Protein AF-A0A3D5MNC6-F1 (afdb_monomer_lite)

Sequence (72 aa):
MLLGLLAPTAGTVEILGGPVNPERLAQVGYVSEERGMYGYMTVEEMIGFTRRLYPTWDDRAVKDYLDLFRLP

pLDDT: mean 91.31, std 6.52, range [61.78, 98.0]

Secondary structure (DSSP, 8-state):
-TTSSS--SSS--EETTEE--HHHHTT-----SS----TTS-HHHHHHHHHTT-TT--HHHHHHHHHHHT--

Structure (m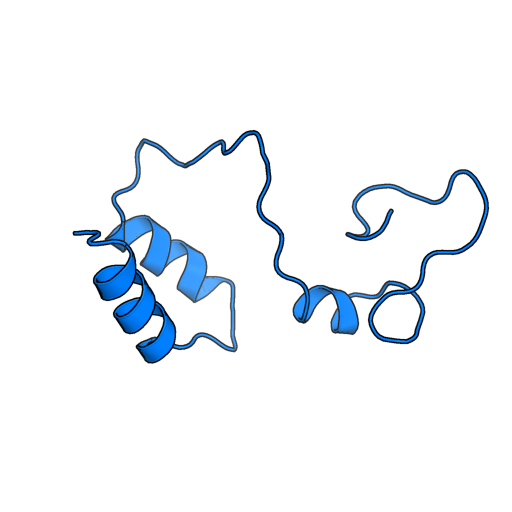mCIF, N/CA/C/O backbone):
data_AF-A0A3D5MNC6-F1
#
_entry.id   AF-A0A3D5MNC6-F1
#
loop_
_atom_site.group_PDB
_atom_site.id
_atom_site.type_symbol
_atom_site.label_atom_id
_atom_site.label_alt_id
_atom_site.label_comp_id
_atom_site.label_asym_id
_atom_site.label_entity_id
_atom_site.label_seq_id
_atom_site.pdbx_PDB_ins_code
_atom_site.Cartn_x
_atom_site.Cartn_y
_atom_site.Cartn_z
_atom_site.occupancy
_atom_site.B_iso_or_equiv
_atom_site.auth_seq_id
_atom_site.auth_comp_id
_atom_site.auth_asym_id
_atom_site.auth_atom_id
_atom_site.pdbx_PDB_model_num
ATOM 1 N N . MET A 1 1 ? -4.796 5.818 12.960 1.00 78.94 1 MET A N 1
ATOM 2 C CA . MET A 1 1 ? -6.079 5.268 13.439 1.00 78.94 1 MET A CA 1
ATOM 3 C C . MET A 1 1 ? -6.595 4.201 12.481 1.00 78.94 1 MET A C 1
ATOM 5 O O . MET A 1 1 ? -6.481 3.041 12.836 1.00 78.94 1 MET A O 1
ATOM 9 N N . LEU A 1 2 ? -7.021 4.533 11.251 1.00 87.88 2 LEU A N 1
ATOM 10 C CA . LEU A 1 2 ? -7.491 3.526 10.270 1.00 87.88 2 LEU A CA 1
ATOM 11 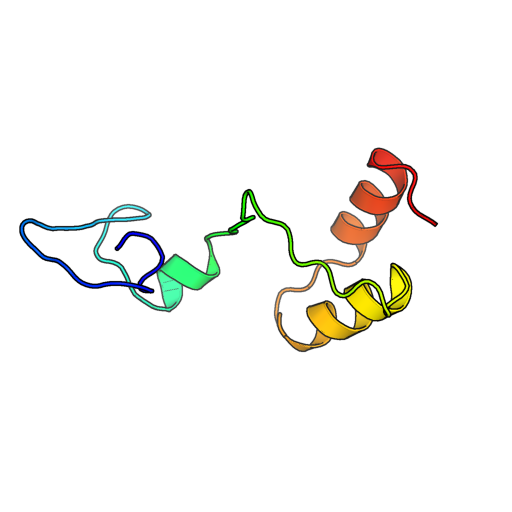C C . LEU A 1 2 ? -6.406 2.542 9.806 1.00 87.88 2 LEU A C 1
ATOM 13 O O . LEU A 1 2 ? -6.645 1.345 9.752 1.00 87.88 2 LEU A O 1
ATOM 17 N N . LEU A 1 3 ? -5.195 3.039 9.541 1.00 88.75 3 LEU A N 1
ATOM 18 C CA . LEU A 1 3 ? -4.051 2.212 9.129 1.00 88.75 3 LEU A CA 1
ATOM 19 C C . LEU A 1 3 ? -3.315 1.547 10.307 1.00 88.75 3 LEU A C 1
ATOM 21 O O . LEU A 1 3 ? -2.222 1.027 10.132 1.00 88.75 3 LEU A O 1
ATOM 25 N N . GLY A 1 4 ? -3.825 1.667 11.538 1.00 85.88 4 GLY A N 1
ATOM 26 C CA . GLY A 1 4 ? -3.131 1.176 12.738 1.00 85.88 4 GLY A CA 1
ATOM 27 C C . GLY A 1 4 ? -1.877 1.965 13.162 1.00 85.88 4 GLY A C 1
ATOM 28 O O . GLY A 1 4 ? -1.353 1.715 14.237 1.00 85.88 4 GLY A O 1
ATOM 29 N N . LEU A 1 5 ? -1.433 2.968 12.390 1.00 87.25 5 LEU A N 1
ATOM 30 C CA . LEU A 1 5 ? -0.218 3.761 12.677 1.00 87.25 5 LEU A CA 1
ATOM 31 C C . LEU A 1 5 ? -0.311 4.692 13.902 1.00 87.25 5 LEU A C 1
ATOM 33 O O . LEU A 1 5 ? 0.703 5.150 14.412 1.00 87.25 5 LEU A O 1
ATOM 37 N N . LEU A 1 6 ? -1.526 5.016 14.349 1.00 90.81 6 LEU A N 1
ATOM 38 C CA . LEU A 1 6 ? -1.794 5.910 15.482 1.00 90.81 6 LEU A CA 1
ATOM 39 C C . LEU A 1 6 ? -3.020 5.401 16.231 1.00 90.81 6 LEU A C 1
ATOM 41 O O . LEU A 1 6 ? -3.997 5.008 15.581 1.00 90.81 6 LEU A O 1
ATOM 45 N N . ALA A 1 7 ? -3.001 5.473 17.559 1.00 88.56 7 ALA A N 1
ATOM 46 C CA . ALA A 1 7 ? -4.117 5.045 18.393 1.00 88.56 7 ALA A CA 1
ATOM 47 C C . ALA A 1 7 ? -5.256 6.094 18.437 1.00 88.56 7 ALA A C 1
ATOM 49 O O . ALA A 1 7 ? -4.975 7.283 18.574 1.00 88.56 7 ALA A O 1
ATOM 50 N N . PRO A 1 8 ? -6.540 5.683 18.363 1.00 90.62 8 PRO A N 1
ATOM 51 C CA . PRO A 1 8 ? -7.449 5.844 19.483 1.00 90.62 8 PRO A CA 1
ATOM 52 C C . PRO A 1 8 ? -7.403 7.005 20.473 1.00 90.62 8 PRO A C 1
ATOM 54 O O . PRO A 1 8 ? -7.240 6.655 21.633 1.00 90.62 8 PRO A O 1
ATOM 57 N N . THR A 1 9 ? -7.588 8.298 20.177 1.00 92.44 9 THR A N 1
ATOM 58 C CA . THR A 1 9 ? -7.765 9.238 21.317 1.00 92.44 9 THR A CA 1
ATOM 59 C C . THR A 1 9 ? -9.133 9.066 21.993 1.00 92.44 9 THR A C 1
ATOM 61 O O . THR A 1 9 ? -9.240 9.157 23.211 1.00 92.44 9 THR A O 1
ATOM 64 N N . ALA A 1 10 ? -10.178 8.790 21.207 1.00 94.06 10 ALA A N 1
ATOM 65 C CA . ALA A 1 10 ? -11.513 8.412 21.667 1.00 94.06 10 ALA A CA 1
ATOM 66 C C . ALA A 1 10 ? -12.268 7.669 20.546 1.00 94.06 10 ALA A C 1
ATOM 68 O O . ALA A 1 10 ? -11.919 7.799 19.371 1.00 94.06 10 AL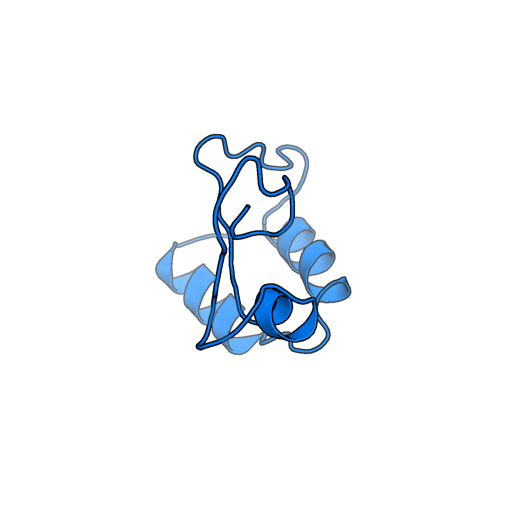A A O 1
ATOM 69 N N . GLY A 1 11 ? -13.319 6.926 20.907 1.00 93.12 11 GLY A N 1
ATOM 70 C CA . GLY A 1 11 ? -14.164 6.182 19.964 1.00 93.12 11 GLY A CA 1
ATOM 71 C C . GLY A 1 11 ? -13.554 4.864 19.471 1.00 93.12 11 GLY A C 1
ATOM 72 O O . GLY A 1 11 ? -12.518 4.414 19.960 1.00 93.12 11 GLY A O 1
ATOM 73 N N . THR A 1 12 ? -14.223 4.232 18.505 1.00 92.00 12 THR A N 1
ATOM 74 C CA . THR A 1 12 ? -13.790 2.981 17.867 1.00 92.00 12 THR A CA 1
ATOM 75 C C . THR A 1 12 ? -13.546 3.185 16.376 1.00 92.00 12 THR A C 1
ATOM 77 O O . THR A 1 12 ? -14.087 4.098 15.753 1.00 92.00 12 THR A O 1
ATOM 80 N N . VAL A 1 13 ? -12.688 2.339 15.807 1.00 93.88 13 VAL A N 1
ATOM 81 C CA . VAL A 1 13 ? -12.352 2.356 14.384 1.00 93.88 13 VAL A CA 1
ATOM 82 C C . VAL A 1 13 ? -12.556 0.959 13.830 1.00 93.88 13 VAL A C 1
ATOM 84 O O . VAL A 1 13 ? -11.950 0.002 14.315 1.00 93.88 13 VAL A O 1
ATOM 87 N N . GLU A 1 14 ? -13.386 0.867 12.799 1.00 94.38 14 GLU A N 1
ATOM 88 C CA . GLU A 1 14 ? -13.673 -0.377 12.101 1.00 94.38 14 GLU A CA 1
ATOM 89 C C . GLU A 1 14 ? -13.343 -0.244 10.614 1.00 94.38 14 GLU A C 1
ATOM 91 O O . GLU A 1 14 ? -13.600 0.784 9.987 1.00 94.38 14 GLU A O 1
ATOM 96 N N . ILE A 1 15 ? -12.758 -1.298 10.055 1.00 94.88 15 ILE A N 1
ATOM 97 C CA . ILE A 1 15 ? -12.460 -1.456 8.633 1.00 94.88 15 ILE A CA 1
ATOM 98 C C . ILE A 1 15 ? -12.960 -2.828 8.196 1.00 94.88 15 ILE A C 1
ATOM 100 O O . ILE A 1 15 ? -12.900 -3.784 8.966 1.00 94.88 15 ILE A O 1
ATOM 104 N N . LEU A 1 16 ? -13.472 -2.941 6.969 1.00 94.75 16 LEU A N 1
ATOM 105 C CA . LEU A 1 16 ? -13.926 -4.226 6.411 1.00 94.75 16 LEU A CA 1
ATOM 106 C C . LEU A 1 16 ? -14.864 -4.996 7.375 1.00 94.75 16 LEU A C 1
ATOM 108 O O . LEU A 1 16 ? -14.710 -6.198 7.592 1.00 94.75 16 LEU A O 1
ATOM 112 N N . GLY A 1 17 ? -15.794 -4.275 8.016 1.00 94.88 17 GLY A N 1
ATOM 113 C CA . GLY A 1 17 ? -16.804 -4.841 8.917 1.00 94.88 17 GLY A CA 1
ATOM 114 C C . GLY A 1 17 ? -16.299 -5.307 10.289 1.00 94.88 17 GLY A C 1
ATOM 115 O O . GLY A 1 17 ? -16.939 -6.157 10.901 1.00 94.88 17 GLY A O 1
ATOM 116 N N . GLY A 1 18 ? -15.149 -4.826 10.773 1.00 94.75 18 GLY A N 1
ATOM 117 C CA . GLY A 1 18 ? -14.708 -5.114 12.140 1.00 94.75 18 GLY A CA 1
ATOM 118 C C . GLY A 1 18 ? -13.493 -4.301 12.593 1.00 94.75 18 GLY A C 1
ATOM 119 O O . GLY A 1 18 ? -13.044 -3.414 11.871 1.00 94.75 18 GLY A O 1
ATOM 120 N N . PRO A 1 19 ? -12.936 -4.586 13.782 1.00 93.56 19 PRO A N 1
ATOM 121 C CA . PRO A 1 19 ? -11.828 -3.814 14.335 1.00 93.56 19 PRO A CA 1
ATOM 122 C C . PRO A 1 19 ? -10.554 -3.958 13.496 1.00 93.56 19 PRO A C 1
ATOM 124 O O . PRO A 1 19 ? -10.308 -4.998 12.879 1.00 93.56 19 PRO A O 1
ATOM 127 N N . VAL A 1 20 ? -9.720 -2.917 13.517 1.00 94.06 20 VAL A N 1
ATOM 128 C CA . VAL A 1 20 ? -8.413 -2.906 12.844 1.00 94.06 20 VAL A CA 1
ATOM 129 C C . VAL A 1 20 ? -7.522 -4.027 13.394 1.00 94.06 20 VAL A C 1
ATOM 131 O O . VAL A 1 20 ? -7.255 -4.084 14.593 1.00 94.06 20 VAL A O 1
ATOM 134 N N . ASN A 1 21 ? -7.042 -4.902 12.510 1.00 92.88 21 ASN A N 1
ATOM 135 C CA . ASN A 1 21 ? -6.093 -5.974 12.814 1.00 92.88 21 ASN A CA 1
ATOM 136 C C . ASN A 1 21 ? -5.193 -6.267 11.590 1.00 92.88 21 ASN A C 1
ATOM 138 O O . ASN A 1 21 ? -5.490 -5.775 10.494 1.00 92.88 21 ASN A O 1
ATOM 142 N N . PRO A 1 22 ? -4.096 -7.035 11.747 1.00 91.50 22 PRO A N 1
ATOM 143 C CA . PRO A 1 22 ? -3.176 -7.329 10.646 1.00 91.50 22 PRO A CA 1
ATOM 144 C C . PRO A 1 22 ? -3.850 -7.961 9.420 1.00 91.50 22 PRO A C 1
ATOM 146 O O . PRO A 1 22 ? -3.546 -7.578 8.293 1.00 91.50 22 PRO A O 1
ATOM 149 N N . GLU A 1 23 ? -4.808 -8.869 9.615 1.00 93.19 23 GLU A N 1
ATOM 150 C CA . GLU A 1 23 ? -5.482 -9.583 8.522 1.00 93.19 23 GLU A CA 1
ATOM 151 C C . GLU A 1 23 ? -6.350 -8.659 7.657 1.00 93.19 23 GLU A C 1
ATOM 153 O O . GLU A 1 23 ? -6.448 -8.834 6.440 1.00 93.19 23 GLU A O 1
ATOM 158 N N . ARG A 1 24 ? -6.988 -7.655 8.267 1.00 94.62 24 ARG A N 1
ATOM 159 C CA . ARG A 1 24 ? -7.754 -6.638 7.536 1.00 94.62 24 ARG A CA 1
ATOM 160 C C . ARG A 1 24 ? -6.846 -5.593 6.906 1.00 94.62 24 ARG A C 1
ATOM 162 O O . ARG A 1 24 ? -7.105 -5.181 5.782 1.00 94.62 24 ARG A O 1
ATOM 169 N N . LEU A 1 25 ? -5.774 -5.188 7.589 1.00 92.81 25 LEU A N 1
ATOM 170 C CA . LEU A 1 25 ? -4.807 -4.237 7.031 1.00 92.81 25 LEU A CA 1
ATOM 171 C C . LEU A 1 25 ? -4.093 -4.795 5.795 1.00 92.81 25 LEU A C 1
ATOM 173 O O . LEU A 1 25 ? -3.823 -4.034 4.874 1.00 92.81 25 LEU A O 1
ATOM 177 N N . ALA A 1 26 ? -3.875 -6.111 5.717 1.00 91.44 26 ALA A N 1
ATOM 178 C CA . ALA A 1 26 ? -3.318 -6.764 4.530 1.00 91.44 26 ALA A CA 1
ATOM 179 C C . ALA A 1 26 ? -4.171 -6.584 3.255 1.00 91.44 26 ALA A C 1
ATOM 181 O O . ALA A 1 26 ? -3.674 -6.789 2.152 1.00 91.44 26 ALA A O 1
ATOM 182 N N . GLN A 1 27 ? -5.442 -6.193 3.392 1.00 92.00 27 GLN A N 1
ATOM 183 C CA . GLN A 1 27 ? -6.364 -5.935 2.279 1.00 92.00 27 GLN A CA 1
ATOM 184 C C . GLN A 1 27 ? -6.467 -4.443 1.923 1.00 92.00 27 GLN A C 1
ATOM 186 O O . GLN A 1 27 ? -7.201 -4.073 1.008 1.00 92.00 27 GLN A O 1
ATOM 191 N N . VAL A 1 28 ? -5.769 -3.571 2.653 1.00 92.12 28 VAL A N 1
ATOM 192 C CA . VAL A 1 28 ? -5.839 -2.119 2.484 1.00 92.12 28 VAL A CA 1
ATOM 193 C C . VAL A 1 28 ? -4.553 -1.618 1.833 1.00 92.12 28 VAL A C 1
ATOM 195 O O . VAL A 1 28 ? -3.474 -1.704 2.412 1.00 92.12 28 VAL A O 1
ATOM 198 N N . GLY A 1 29 ? -4.676 -1.037 0.640 1.00 89.94 29 GLY A N 1
ATOM 199 C CA . GLY A 1 29 ? -3.606 -0.258 0.016 1.00 89.94 29 GLY A CA 1
ATOM 200 C C . GLY A 1 29 ? -3.630 1.194 0.498 1.00 89.94 29 GLY A C 1
ATOM 201 O O . GLY A 1 29 ? -4.696 1.806 0.566 1.00 89.94 29 GLY A O 1
ATOM 202 N N . TYR A 1 30 ? -2.463 1.763 0.807 1.00 89.12 30 TYR A N 1
ATOM 203 C CA . TYR A 1 30 ? -2.322 3.173 1.176 1.00 89.12 30 TYR A CA 1
ATOM 204 C C . TYR A 1 30 ? -1.291 3.872 0.290 1.00 89.12 30 TYR A C 1
ATOM 206 O O . TYR A 1 30 ? -0.188 3.369 0.091 1.00 89.12 30 TYR A O 1
ATOM 214 N N . VAL A 1 31 ? -1.652 5.053 -0.210 1.00 88.06 31 VAL A N 1
ATOM 215 C CA . VAL A 1 31 ? -0.771 5.931 -0.983 1.00 88.06 31 VAL A CA 1
ATOM 216 C C . VAL A 1 31 ? -0.815 7.310 -0.335 1.00 88.06 31 VAL A C 1
ATOM 218 O O . VAL A 1 31 ? -1.878 7.926 -0.281 1.00 88.06 31 VAL A O 1
ATOM 221 N N . SER A 1 32 ? 0.322 7.780 0.179 1.00 84.38 32 SER A N 1
ATOM 222 C CA . SER A 1 32 ? 0.427 9.103 0.801 1.00 84.38 32 SER A CA 1
ATOM 223 C C . SER A 1 32 ? 0.381 10.233 -0.233 1.00 84.38 32 SER A C 1
ATOM 225 O O . SER A 1 32 ? 0.727 10.050 -1.404 1.00 84.38 32 SER A O 1
ATOM 227 N N . GLU A 1 33 ? -0.037 11.417 0.221 1.00 83.25 33 GLU A N 1
ATOM 228 C CA . GLU A 1 33 ? -0.023 12.652 -0.572 1.00 83.25 33 GLU A CA 1
ATOM 229 C C . GLU A 1 33 ? 1.413 13.140 -0.808 1.00 83.25 33 GLU A C 1
ATOM 231 O O . GLU A 1 33 ? 1.840 13.297 -1.952 1.00 83.25 33 GLU A O 1
ATOM 236 N N . GLU A 1 34 ? 2.205 13.258 0.262 1.00 77.44 34 GLU A N 1
ATOM 237 C CA . GLU A 1 34 ? 3.656 13.403 0.158 1.00 77.44 34 GLU A CA 1
ATOM 238 C C . GLU A 1 34 ? 4.266 12.052 -0.217 1.00 77.44 34 GLU A C 1
ATOM 240 O O . GLU A 1 34 ? 4.468 11.159 0.613 1.00 77.44 34 GLU A O 1
ATOM 245 N N . ARG A 1 35 ? 4.524 11.870 -1.511 1.00 61.78 35 ARG A N 1
ATOM 246 C CA . ARG A 1 35 ? 5.200 10.681 -2.026 1.00 61.78 35 ARG A CA 1
ATOM 247 C C . ARG A 1 35 ? 6.701 10.884 -1.919 1.00 61.78 35 ARG A C 1
ATOM 249 O O . ARG A 1 35 ? 7.346 11.323 -2.868 1.00 61.78 35 ARG A O 1
ATOM 256 N N . GLY A 1 36 ? 7.267 10.521 -0.774 1.00 68.44 36 GLY A N 1
ATOM 257 C CA . GLY A 1 36 ? 8.692 10.217 -0.690 1.00 68.44 36 GLY A CA 1
ATOM 258 C C . GLY A 1 36 ? 8.986 8.957 -1.504 1.00 68.44 36 GLY A C 1
ATOM 259 O O . GLY A 1 36 ? 9.087 7.873 -0.942 1.00 68.44 36 GLY A O 1
ATOM 260 N N . MET A 1 37 ? 9.042 9.067 -2.833 1.00 75.19 37 MET A N 1
ATOM 261 C CA . MET A 1 37 ? 9.493 7.959 -3.672 1.00 75.19 37 MET A CA 1
ATOM 262 C C . MET A 1 37 ? 10.997 7.761 -3.475 1.00 75.19 37 MET A C 1
ATOM 264 O O . MET A 1 37 ? 11.738 8.725 -3.265 1.00 75.19 37 MET A O 1
ATOM 268 N N . TYR A 1 38 ? 11.464 6.518 -3.583 1.00 82.50 38 TYR A N 1
ATOM 269 C CA . TYR A 1 38 ? 12.893 6.212 -3.614 1.00 82.50 38 TYR A CA 1
ATOM 270 C C . TYR A 1 38 ? 13.492 6.703 -4.939 1.00 82.50 38 TYR A C 1
ATOM 272 O O . TYR A 1 38 ? 13.659 5.930 -5.872 1.00 82.50 38 TYR A O 1
ATOM 280 N N . GLY A 1 39 ? 13.796 8.001 -5.038 1.00 85.56 39 GLY A N 1
ATOM 281 C CA . GLY A 1 39 ? 14.253 8.648 -6.279 1.00 85.56 39 GLY A CA 1
ATOM 282 C C . GLY A 1 39 ? 15.593 8.143 -6.830 1.00 85.56 39 GLY A C 1
ATOM 283 O O . GLY A 1 39 ? 15.991 8.533 -7.920 1.00 85.56 39 GLY A O 1
ATOM 284 N N . TYR A 1 40 ? 16.283 7.281 -6.083 1.00 92.19 40 TYR A N 1
ATOM 285 C CA . TYR A 1 40 ? 17.487 6.571 -6.514 1.00 92.19 40 TYR A CA 1
ATOM 286 C C . TYR A 1 40 ? 17.195 5.194 -7.138 1.00 92.19 40 TYR A C 1
ATOM 288 O O . TYR A 1 40 ? 18.135 4.533 -7.563 1.00 92.19 40 TYR A O 1
ATOM 296 N N . MET A 1 41 ? 15.935 4.746 -7.165 1.00 94.81 41 MET A N 1
ATOM 297 C CA . MET A 1 41 ? 15.515 3.487 -7.784 1.00 94.81 41 MET A CA 1
ATOM 298 C C . MET A 1 41 ? 14.839 3.739 -9.131 1.00 94.81 41 MET A C 1
ATOM 300 O O . MET A 1 41 ? 14.013 4.642 -9.280 1.00 94.81 41 MET A O 1
ATOM 304 N N . THR A 1 42 ? 15.140 2.880 -10.095 1.00 95.00 42 THR A N 1
ATOM 305 C CA . THR A 1 42 ? 14.351 2.707 -11.317 1.00 95.00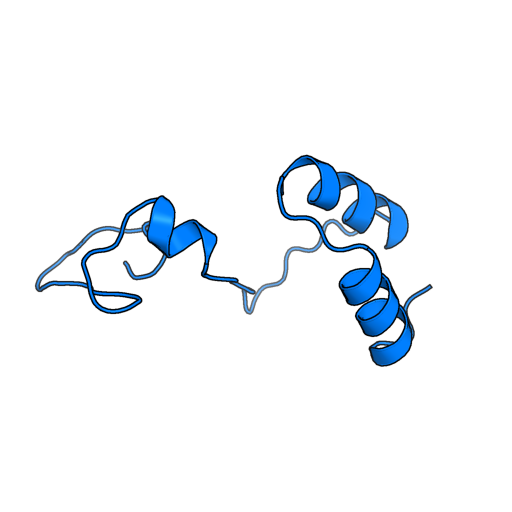 42 THR A CA 1
ATOM 306 C C . THR A 1 42 ? 12.987 2.075 -11.011 1.00 95.00 42 THR A C 1
ATOM 308 O O . THR A 1 42 ? 12.755 1.519 -9.932 1.00 95.00 42 THR A O 1
ATOM 311 N N . VAL A 1 43 ? 12.068 2.134 -11.980 1.00 94.38 43 VAL A N 1
ATOM 312 C CA . VAL A 1 43 ? 10.749 1.485 -11.878 1.00 94.38 43 VAL A CA 1
ATOM 313 C C . VAL A 1 43 ? 10.901 -0.023 -11.644 1.00 94.38 43 VAL A C 1
ATOM 315 O O . VAL A 1 43 ? 10.268 -0.567 -10.741 1.00 94.38 43 VAL A O 1
ATOM 318 N N . GLU A 1 44 ? 11.795 -0.684 -12.382 1.00 94.88 44 GLU A N 1
ATOM 319 C CA . GLU A 1 44 ? 12.065 -2.118 -12.236 1.00 94.88 44 GLU A CA 1
ATOM 320 C C . GLU A 1 44 ? 12.602 -2.473 -10.839 1.00 94.88 44 GLU A C 1
ATOM 322 O O . GLU A 1 44 ? 12.131 -3.426 -10.215 1.00 94.88 44 GLU A O 1
ATOM 327 N N . GLU A 1 45 ? 13.535 -1.684 -10.298 1.00 95.44 45 GLU A N 1
ATOM 328 C CA . GLU A 1 45 ? 14.076 -1.904 -8.950 1.00 95.44 45 GLU A CA 1
ATOM 329 C C . GLU A 1 45 ? 13.007 -1.726 -7.866 1.00 95.44 45 GLU A C 1
ATOM 331 O O . GLU A 1 45 ? 12.931 -2.534 -6.937 1.00 95.44 45 GLU A O 1
ATOM 336 N N . MET A 1 46 ? 12.144 -0.715 -8.002 1.00 94.31 46 MET A N 1
ATOM 337 C CA . MET A 1 46 ? 11.013 -0.488 -7.099 1.00 94.31 46 MET A CA 1
ATOM 338 C C . MET A 1 46 ? 10.038 -1.677 -7.112 1.00 94.31 46 MET A C 1
ATOM 340 O O . MET A 1 46 ? 9.611 -2.160 -6.057 1.00 94.31 46 MET A O 1
ATOM 344 N N . ILE A 1 47 ? 9.706 -2.181 -8.302 1.00 95.06 47 ILE A N 1
ATOM 345 C CA . ILE A 1 47 ? 8.851 -3.359 -8.496 1.00 95.06 47 ILE A CA 1
ATOM 346 C C . ILE A 1 47 ? 9.511 -4.600 -7.879 1.00 95.06 47 ILE A C 1
ATOM 348 O O . ILE A 1 47 ? 8.880 -5.322 -7.109 1.00 95.06 47 ILE A O 1
ATOM 352 N N . GLY A 1 48 ? 10.798 -4.833 -8.144 1.00 95.38 48 GLY A N 1
ATOM 353 C CA . GLY A 1 48 ? 11.543 -5.964 -7.590 1.00 95.38 48 GLY A CA 1
ATOM 354 C C . GLY A 1 48 ? 11.662 -5.925 -6.063 1.00 95.38 48 GLY A C 1
ATOM 355 O O . GLY A 1 48 ? 11.549 -6.964 -5.407 1.00 95.38 48 GLY A O 1
ATOM 356 N N . PHE A 1 49 ? 11.856 -4.738 -5.485 1.00 93.94 49 PHE A N 1
ATOM 357 C CA . PHE A 1 49 ? 11.875 -4.534 -4.038 1.00 93.94 49 PHE A CA 1
ATOM 358 C C . PHE A 1 49 ? 10.508 -4.840 -3.417 1.00 93.94 49 PHE A C 1
ATOM 360 O O . PHE A 1 49 ? 10.416 -5.671 -2.513 1.00 93.94 49 PHE A O 1
ATOM 367 N N . THR A 1 50 ? 9.442 -4.224 -3.936 1.00 92.44 50 THR A N 1
ATOM 368 C CA . THR A 1 50 ? 8.077 -4.403 -3.418 1.00 92.44 50 THR A CA 1
ATOM 369 C C . THR A 1 50 ? 7.584 -5.840 -3.571 1.00 92.44 50 THR A C 1
ATOM 371 O O . THR A 1 50 ? 7.035 -6.385 -2.616 1.00 92.44 50 THR A O 1
ATOM 374 N N . ARG A 1 51 ? 7.878 -6.516 -4.690 1.00 95.75 51 ARG A N 1
ATOM 375 C CA . ARG A 1 51 ? 7.536 -7.931 -4.924 1.00 95.75 51 ARG A CA 1
ATOM 376 C C . ARG A 1 51 ? 7.954 -8.865 -3.794 1.00 95.75 51 ARG A C 1
ATOM 378 O O . ARG A 1 51 ? 7.231 -9.799 -3.467 1.00 95.75 51 ARG A O 1
ATOM 385 N N . ARG A 1 52 ? 9.115 -8.627 -3.182 1.00 94.62 52 ARG A N 1
ATOM 386 C CA . ARG A 1 52 ? 9.647 -9.482 -2.106 1.00 94.62 52 ARG A CA 1
ATOM 387 C C . ARG A 1 52 ? 8.899 -9.321 -0.781 1.00 94.62 52 ARG A C 1
ATOM 389 O O . ARG A 1 52 ? 9.042 -10.174 0.088 1.00 94.62 52 ARG A O 1
ATOM 396 N N . LEU A 1 53 ? 8.126 -8.246 -0.624 1.00 92.19 53 LEU A N 1
ATOM 397 C CA . LEU A 1 53 ? 7.390 -7.927 0.601 1.00 92.19 53 LEU A CA 1
ATOM 398 C C . LEU A 1 53 ? 5.958 -8.482 0.601 1.00 92.19 53 LEU A C 1
ATOM 400 O O . LEU A 1 53 ? 5.360 -8.598 1.668 1.00 92.19 53 LEU A O 1
ATOM 404 N N . TYR A 1 54 ? 5.412 -8.835 -0.568 1.00 91.06 54 TYR A N 1
ATOM 405 C CA . TYR A 1 54 ? 4.016 -9.250 -0.721 1.00 91.06 54 TYR A CA 1
ATOM 406 C C . TYR A 1 54 ? 3.913 -10.691 -1.246 1.00 91.06 54 TYR A C 1
ATOM 408 O O . TYR A 1 54 ? 4.143 -10.928 -2.431 1.00 91.06 54 TYR A O 1
ATOM 416 N N . PRO A 1 55 ? 3.512 -11.666 -0.405 1.00 90.00 55 PRO A N 1
ATOM 417 C CA . PRO A 1 55 ? 3.342 -13.061 -0.827 1.00 90.00 55 PRO A CA 1
ATOM 418 C C . PRO A 1 55 ? 2.294 -13.265 -1.931 1.00 90.00 55 PRO A C 1
ATOM 420 O O . PRO A 1 55 ? 2.381 -14.218 -2.697 1.00 90.00 55 PRO A O 1
ATOM 423 N N . THR A 1 56 ? 1.303 -12.377 -2.020 1.00 91.06 56 THR A N 1
ATOM 424 C CA . THR A 1 56 ? 0.200 -12.425 -2.994 1.00 91.06 56 THR A CA 1
ATOM 425 C C . THR A 1 56 ? 0.470 -11.551 -4.222 1.00 91.06 56 THR A C 1
ATOM 427 O O . THR A 1 56 ? -0.429 -10.872 -4.714 1.00 91.06 56 THR A O 1
ATOM 430 N N . TRP A 1 57 ? 1.722 -11.498 -4.675 1.00 95.00 57 TRP A N 1
ATOM 431 C CA . TRP A 1 57 ? 2.129 -10.680 -5.815 1.00 95.00 57 TRP A CA 1
ATOM 432 C C . TRP A 1 57 ? 1.461 -11.122 -7.125 1.00 95.00 57 TRP A C 1
ATOM 434 O O . TRP A 1 57 ? 1.380 -12.318 -7.407 1.00 95.00 57 TRP A O 1
ATOM 444 N N . ASP A 1 58 ? 1.049 -10.156 -7.949 1.00 95.69 58 ASP A N 1
ATOM 445 C CA . ASP A 1 58 ? 0.433 -10.399 -9.256 1.00 95.69 58 ASP A CA 1
ATOM 446 C C . ASP A 1 58 ? 1.204 -9.675 -10.370 1.00 95.69 58 ASP A C 1
ATOM 448 O O . ASP A 1 58 ? 1.049 -8.473 -10.591 1.00 95.69 58 ASP A O 1
ATOM 452 N N . ASP A 1 59 ? 2.029 -10.428 -11.101 1.00 96.50 59 ASP A N 1
ATOM 453 C CA . ASP A 1 59 ? 2.806 -9.907 -12.231 1.00 96.50 59 ASP A CA 1
ATOM 454 C C . ASP A 1 59 ? 1.921 -9.407 -13.390 1.00 96.50 59 ASP A C 1
ATOM 456 O O . ASP A 1 59 ? 2.355 -8.557 -14.169 1.00 96.50 59 ASP A O 1
ATOM 460 N N . ARG A 1 60 ? 0.676 -9.893 -13.516 1.00 97.50 60 ARG A N 1
ATOM 461 C CA . ARG A 1 60 ? -0.251 -9.418 -14.557 1.00 97.50 60 ARG A CA 1
ATOM 462 C C . ARG A 1 60 ? -0.738 -8.016 -14.233 1.00 97.50 60 ARG A C 1
ATOM 464 O O . ARG A 1 60 ? -0.640 -7.140 -15.084 1.00 97.50 60 ARG A O 1
ATOM 471 N N . ALA A 1 61 ? -1.162 -7.791 -12.990 1.00 95.75 61 ALA A N 1
ATOM 472 C CA . ALA A 1 61 ? -1.575 -6.469 -12.530 1.00 95.75 61 ALA A CA 1
ATOM 473 C C . ALA A 1 61 ? -0.446 -5.439 -12.689 1.00 95.75 61 ALA A C 1
ATOM 475 O O . ALA A 1 61 ? -0.683 -4.324 -13.144 1.00 95.75 61 ALA A O 1
ATOM 476 N N . VAL A 1 62 ? 0.798 -5.820 -12.375 1.00 96.88 62 VAL A N 1
ATOM 477 C CA . VAL A 1 62 ? 1.975 -4.957 -12.576 1.00 96.88 62 VAL A CA 1
ATOM 478 C C . VAL A 1 62 ? 2.125 -4.569 -14.042 1.00 96.88 62 VAL A C 1
ATOM 480 O O . VAL A 1 62 ? 2.261 -3.384 -14.340 1.00 96.88 62 VAL A O 1
ATOM 483 N N . LYS A 1 63 ? 2.062 -5.545 -14.956 1.00 97.06 63 LYS A N 1
ATOM 484 C CA . LYS A 1 63 ? 2.139 -5.284 -16.396 1.00 97.06 63 LYS A CA 1
ATOM 485 C C . LYS A 1 63 ? 1.029 -4.329 -16.849 1.00 97.06 63 LYS A C 1
ATOM 487 O O . LYS A 1 63 ? 1.315 -3.363 -17.550 1.00 97.06 63 LYS A O 1
ATOM 492 N N . ASP A 1 64 ? -0.206 -4.563 -16.413 1.00 98.00 64 ASP A N 1
ATOM 493 C CA . ASP A 1 64 ? -1.349 -3.717 -16.767 1.00 98.00 64 ASP A CA 1
ATOM 494 C C . ASP A 1 64 ? -1.157 -2.270 -16.276 1.00 98.00 64 ASP A C 1
ATOM 496 O O . ASP A 1 64 ? -1.493 -1.323 -16.990 1.00 98.00 64 ASP A O 1
ATOM 500 N N . TYR A 1 65 ? -0.563 -2.071 -15.093 1.00 96.44 65 TYR A N 1
ATOM 501 C CA . TYR A 1 65 ? -0.243 -0.736 -14.581 1.00 96.44 65 TYR A CA 1
ATOM 502 C C . TYR A 1 65 ? 0.927 -0.066 -15.305 1.00 96.44 65 TYR A C 1
ATOM 504 O O . TYR A 1 65 ? 0.860 1.140 -15.549 1.00 96.44 65 TYR A O 1
ATOM 512 N N . LEU A 1 66 ? 1.977 -0.808 -15.668 1.00 97.31 66 LEU A N 1
ATOM 513 C CA . LEU A 1 66 ? 3.076 -0.278 -16.482 1.00 97.31 66 LEU A CA 1
ATOM 514 C C . LEU A 1 66 ? 2.552 0.243 -17.825 1.00 97.31 66 LEU A C 1
ATOM 516 O O . LEU A 1 66 ? 2.863 1.372 -18.210 1.00 97.31 66 LEU A O 1
ATOM 520 N N . ASP A 1 67 ? 1.676 -0.532 -18.471 1.00 97.50 67 ASP A N 1
ATOM 521 C CA . ASP A 1 67 ? 1.022 -0.158 -19.725 1.00 97.50 67 ASP A CA 1
ATOM 522 C C . ASP A 1 67 ? 0.104 1.069 -19.533 1.00 97.50 67 ASP A C 1
ATOM 524 O O . ASP A 1 67 ? 0.185 2.042 -20.291 1.00 97.50 67 ASP A O 1
ATOM 528 N N . LEU A 1 68 ? -0.742 1.063 -18.493 1.00 97.62 68 LEU A N 1
ATOM 529 C CA . LEU A 1 68 ? -1.694 2.143 -18.202 1.00 97.62 68 LEU A CA 1
ATOM 530 C C . LEU A 1 68 ? -0.996 3.481 -17.934 1.00 97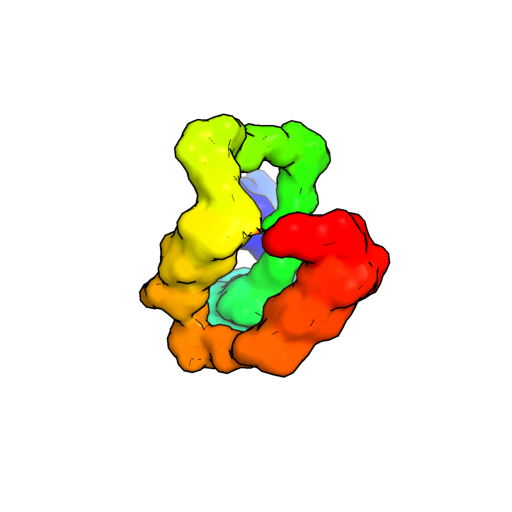.62 68 LEU A C 1
ATOM 532 O O . LEU A 1 68 ? -1.414 4.519 -18.452 1.00 97.62 68 LEU A O 1
ATOM 536 N N . PHE A 1 69 ? 0.058 3.460 -17.118 1.00 95.94 69 PHE A N 1
ATOM 537 C CA . PHE A 1 69 ? 0.796 4.658 -16.723 1.00 95.94 69 PHE A CA 1
ATOM 538 C C . PHE A 1 69 ? 1.948 5.004 -17.670 1.00 95.94 69 PHE A C 1
ATOM 540 O O . PHE A 1 69 ? 2.573 6.049 -17.491 1.00 95.94 69 PHE A O 1
ATOM 547 N N . ARG A 1 70 ? 2.191 4.180 -18.701 1.00 96.62 70 ARG A N 1
ATOM 548 C CA . ARG A 1 70 ? 3.264 4.349 -19.697 1.00 96.62 70 ARG A CA 1
ATOM 549 C C . ARG A 1 70 ? 4.634 4.497 -19.042 1.00 96.62 70 ARG A C 1
ATOM 551 O O . ARG A 1 70 ? 5.407 5.397 -19.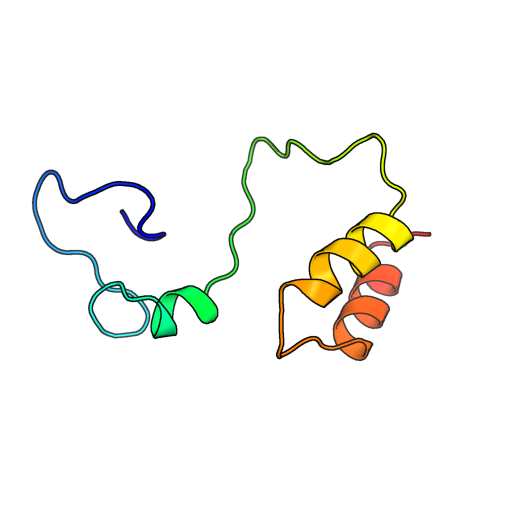378 1.00 96.62 70 ARG A O 1
ATOM 558 N N . LEU A 1 71 ? 4.885 3.643 -18.060 1.00 93.00 71 LEU A N 1
ATOM 559 C CA . LEU A 1 71 ? 6.151 3.602 -17.345 1.00 93.00 71 LEU A CA 1
ATOM 560 C C . LEU A 1 71 ? 7.152 2.719 -18.105 1.00 93.00 71 LEU A C 1
ATOM 562 O O . LEU A 1 71 ? 6.721 1.794 -18.798 1.00 93.00 71 LEU A O 1
ATOM 566 N N . PRO A 1 72 ? 8.456 3.041 -18.023 1.00 83.25 72 PRO A N 1
ATOM 567 C CA . PRO A 1 72 ? 9.508 2.223 -18.616 1.00 83.25 72 PRO A CA 1
ATOM 568 C C . PRO A 1 72 ? 9.588 0.829 -17.986 1.00 83.25 72 PRO A C 1
ATOM 570 O O . PRO A 1 72 ? 9.226 0.691 -16.791 1.00 83.25 72 PRO A O 1
#

Foldseek 3Di:
DALPPDDDPDDADDDPHGHDDPVRNLVDDDDDPPDPDPVVDAPVRVLVVVVVVRPPDDPVVVVVVCVVVVGD

Radius of gyration: 15.72 Å; chains: 1; bounding box: 34×26×41 Å